Protein AF-A0A2D4KYC2-F1 (afdb_monomer)

Mean predicted aligned error: 17.49 Å

Secondary structure (DSSP, 8-state):
-HHHHHHHHHHHHHHHHHHHHHHHHHHHHHHHHHHHHHHHHHHHHHHHHHHHHHHHHHHHHHHHHHHHHHHHHHHHHHHHHHHHHHHHHHHT-------------------------EE-TTT--EESSHHHHHHHHHHHH-

pLDDT: mean 83.65, std 20.06, range [32.66, 98.81]

Solvent-accessible surface area (backbone atoms only — not comparable to full-atom values): 8524 Å² total; per-residue (Å²): 112,69,69,59,54,53,51,50,52,54,50,49,54,50,49,54,55,48,50,56,51,47,55,55,50,51,58,53,48,54,54,52,52,52,54,50,54,50,50,52,51,54,52,50,52,52,53,52,51,48,54,52,51,51,51,53,49,51,54,49,53,54,50,51,52,52,50,53,50,53,52,50,51,52,48,52,54,50,48,53,51,49,51,52,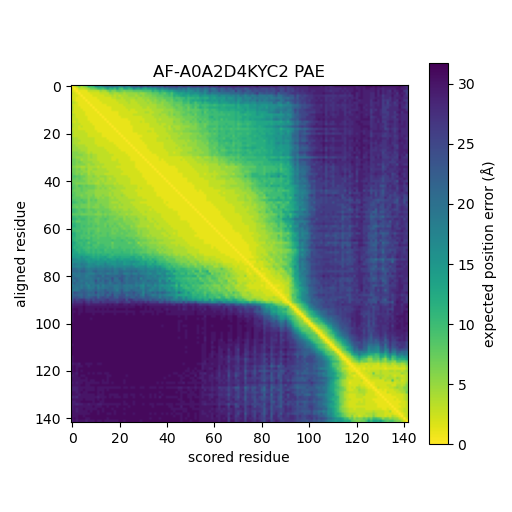51,53,52,51,51,63,75,59,64,72,77,73,78,88,76,80,89,83,82,84,88,84,86,87,91,84,87,86,82,92,69,87,82,39,59,39,91,89,79,63,53,75,38,99,43,65,70,65,40,52,56,48,45,64,66,62,72,106

InterPro domains:
  IPR032419 NF-kappa-B essential modulator NEMO, CC2-LZ domain [PF16516] (2-75)
  IPR034735 NEMO, Zinc finger [PS51801] (112-142)
  IPR051301 Optineurin/NF-kappa-B Essential Modulator [PTHR31553] (2-142)

Organism: NCBI:txid1970185

Sequence (142 aa):
VDLAEKALAAKQLQIDKMKQTLMKQEEELETVAILRAQMEVYCSDFHAERAAREKIHEEKEQLATQLAYFLAENQERGDLSRCSLAEMQTRHGTRLPSMQEGAEEQNQPQPPRDIPIHSCPKCSIILPDIDTLQIHVMDCIN

Foldseek 3Di:
DVVVVVVVVVVVVVVVVVVVVVVVVVVVVVVVVVVVVVVVVVVVVVVVVVVVVVVVVVVVVVVVVVVVVVVVVVVVVVVVVVVVVVVVCVVVPPPPDDDDDDDDDDDDDDDDDDDDFQAAPQPRDTDPDVVVNVVCNVVVVD

Radius of gy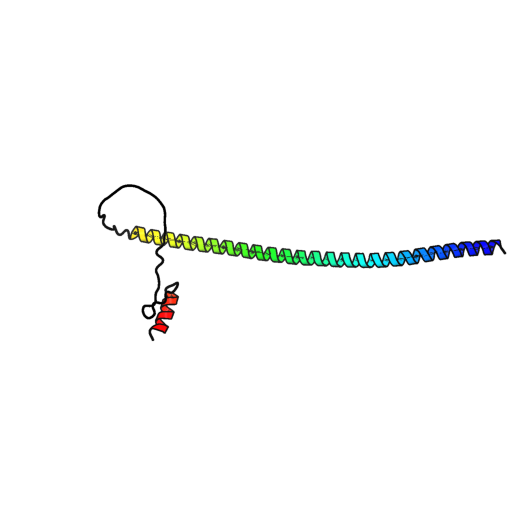ration: 44.55 Å; Cα contacts (8 Å, |Δi|>4): 26; chains: 1; bounding box: 77×56×127 Å

Structure (mmCIF, N/CA/C/O backbone):
data_AF-A0A2D4KYC2-F1
#
_entry.id   AF-A0A2D4KYC2-F1
#
loop_
_atom_site.group_PDB
_atom_site.id
_atom_site.type_symbol
_atom_site.label_atom_id
_atom_site.label_alt_id
_atom_site.label_comp_id
_atom_site.label_asym_id
_atom_site.label_entity_id
_atom_site.label_seq_id
_atom_site.pdbx_PDB_ins_code
_atom_site.Cartn_x
_atom_site.Cartn_y
_atom_site.Cartn_z
_atom_site.occupancy
_atom_site.B_iso_or_equiv
_atom_site.auth_seq_id
_atom_site.auth_comp_id
_atom_site.auth_asym_id
_atom_site.auth_atom_id
_atom_site.pdbx_PDB_model_num
ATOM 1 N N . VAL A 1 1 ? -34.165 0.415 61.354 1.00 69.88 1 VAL A N 1
ATOM 2 C CA . VAL A 1 1 ? -34.312 -0.395 60.125 1.00 69.88 1 VAL A CA 1
ATOM 3 C C . VAL A 1 1 ? -34.301 0.523 58.902 1.00 69.88 1 VAL A C 1
ATOM 5 O O . VAL A 1 1 ? -33.395 0.394 58.093 1.00 69.88 1 VAL A O 1
ATOM 8 N N . ASP A 1 2 ? -35.117 1.580 58.880 1.00 87.19 2 ASP A N 1
ATOM 9 C CA . ASP A 1 2 ? -35.199 2.579 57.791 1.00 87.19 2 ASP A CA 1
ATOM 10 C C . ASP A 1 2 ? -33.879 3.214 57.325 1.00 87.19 2 ASP A C 1
ATOM 12 O O . ASP A 1 2 ? -33.699 3.487 56.140 1.00 87.19 2 ASP A O 1
ATOM 16 N N . LEU A 1 3 ? -32.942 3.499 58.237 1.00 92.50 3 LEU A N 1
ATOM 17 C CA . LEU A 1 3 ? -31.670 4.128 57.862 1.00 92.50 3 LEU A CA 1
ATOM 18 C C . LEU A 1 3 ? -30.787 3.176 57.036 1.00 92.50 3 LEU A C 1
ATOM 20 O O . LEU A 1 3 ? -30.113 3.608 56.103 1.00 92.50 3 LEU A O 1
ATOM 24 N N . ALA A 1 4 ? -30.821 1.882 57.368 1.00 93.88 4 ALA A N 1
ATOM 25 C CA . ALA A 1 4 ? -30.081 0.849 56.652 1.00 93.88 4 ALA A CA 1
ATOM 26 C C . ALA A 1 4 ? -30.696 0.594 55.269 1.00 93.88 4 ALA A C 1
ATOM 28 O O . ALA A 1 4 ? -29.965 0.495 54.289 1.00 93.88 4 ALA A O 1
ATOM 29 N N . GLU A 1 5 ? -32.027 0.581 55.166 1.00 94.56 5 GLU A N 1
ATOM 30 C CA . GLU A 1 5 ? -32.732 0.449 53.884 1.00 94.56 5 GLU A CA 1
ATOM 31 C C . GLU A 1 5 ? -32.452 1.630 52.947 1.00 94.56 5 GLU A C 1
ATOM 33 O O . GLU A 1 5 ? -32.132 1.429 51.776 1.00 94.56 5 GLU A O 1
ATOM 38 N N . LYS A 1 6 ? -32.466 2.866 53.464 1.00 94.94 6 LYS A N 1
ATOM 39 C CA . LYS A 1 6 ? -32.090 4.061 52.688 1.00 94.94 6 LYS A CA 1
ATOM 40 C C . LYS A 1 6 ? -30.636 4.009 52.217 1.00 94.94 6 LYS A C 1
ATOM 42 O O . LYS A 1 6 ? -30.350 4.364 51.075 1.00 94.94 6 LYS A O 1
ATOM 47 N N . ALA A 1 7 ? -29.721 3.552 53.072 1.00 96.00 7 ALA A N 1
ATOM 48 C CA . ALA A 1 7 ? -28.317 3.386 52.706 1.00 96.00 7 ALA A CA 1
ATOM 49 C C . ALA A 1 7 ? -28.129 2.314 51.617 1.00 96.00 7 ALA A C 1
ATOM 51 O O . ALA A 1 7 ? -27.365 2.531 50.675 1.00 96.00 7 ALA A O 1
ATOM 52 N N . LEU A 1 8 ? -28.855 1.195 51.704 1.00 97.06 8 LEU A N 1
ATOM 53 C CA . LEU A 1 8 ? -28.849 0.143 50.685 1.00 97.06 8 LEU A CA 1
ATOM 54 C C . LEU A 1 8 ? -29.403 0.646 49.349 1.00 97.06 8 LEU A C 1
ATOM 56 O O . LEU A 1 8 ? -28.761 0.450 48.320 1.00 97.06 8 LEU A O 1
ATOM 60 N N . ALA A 1 9 ? -30.528 1.363 49.357 1.00 96.56 9 ALA A N 1
ATOM 61 C CA . ALA A 1 9 ? -31.103 1.950 48.148 1.00 96.56 9 ALA A CA 1
ATOM 62 C C . ALA A 1 9 ? -30.141 2.946 47.475 1.00 96.56 9 ALA A C 1
ATOM 64 O O . ALA A 1 9 ? -29.966 2.921 46.257 1.00 96.56 9 ALA A O 1
ATOM 65 N N . ALA A 1 10 ? -29.452 3.778 48.265 1.00 96.81 10 ALA A N 1
ATOM 66 C CA . ALA A 1 10 ? -28.446 4.703 47.747 1.00 96.81 10 ALA A CA 1
ATOM 67 C C . ALA A 1 10 ? -27.251 3.970 47.108 1.00 96.81 10 ALA A C 1
ATOM 69 O O . ALA A 1 10 ? -26.767 4.379 46.051 1.00 96.81 10 ALA A O 1
ATOM 70 N N . LYS A 1 11 ? -26.788 2.869 47.717 1.00 97.94 11 LYS A N 1
ATOM 71 C CA . LYS A 1 11 ? -25.734 2.024 47.136 1.00 97.94 11 LYS A CA 1
ATOM 72 C C . LYS A 1 11 ? -26.194 1.338 45.856 1.00 97.94 11 LYS A C 1
ATOM 74 O O . LYS A 1 11 ? -25.429 1.319 44.898 1.00 97.94 11 LYS A O 1
ATOM 79 N N . GLN A 1 12 ? -27.428 0.844 45.808 1.00 98.06 12 GLN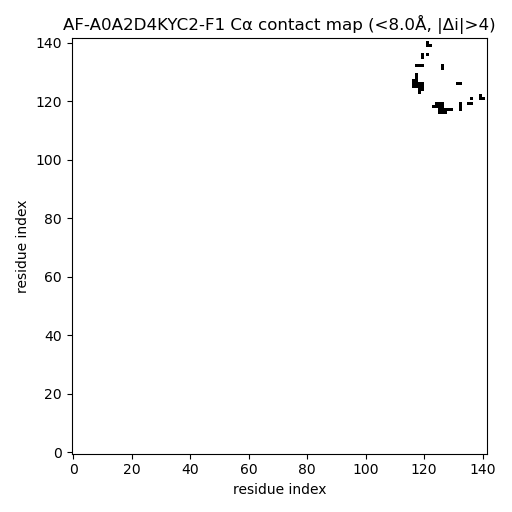 A N 1
ATOM 80 C CA . GLN A 1 12 ? -27.973 0.210 44.609 1.00 98.06 12 GLN A CA 1
ATOM 81 C C . GLN A 1 12 ? -28.049 1.197 43.438 1.00 98.06 12 GLN A C 1
ATOM 83 O O . GLN A 1 12 ? -27.553 0.895 42.359 1.00 98.06 12 GLN A O 1
ATOM 88 N N . LEU A 1 13 ? -28.535 2.419 43.677 1.00 97.88 13 LEU A N 1
ATOM 89 C CA . LEU A 1 13 ? -28.558 3.475 42.660 1.00 97.88 13 LEU A CA 1
ATOM 90 C C . LEU A 1 13 ? -27.151 3.807 42.138 1.00 97.88 13 LEU A C 1
ATOM 92 O O . LEU A 1 13 ? -26.950 4.016 40.941 1.00 97.88 13 LEU A O 1
ATOM 96 N N . GLN A 1 14 ? -26.161 3.849 43.035 1.00 98.12 14 GLN A N 1
ATOM 97 C CA . GLN A 1 14 ? -24.768 4.063 42.653 1.00 98.12 14 GLN A CA 1
ATOM 98 C C . GLN A 1 14 ? -24.241 2.910 41.786 1.00 98.12 14 GLN A C 1
ATOM 100 O O . GLN A 1 14 ? -23.583 3.165 40.778 1.00 98.12 14 GLN A O 1
ATOM 105 N N . ILE A 1 15 ? -24.551 1.662 42.148 1.00 98.38 15 ILE A N 1
ATOM 106 C CA . ILE A 1 15 ? -24.177 0.469 41.380 1.00 98.38 15 ILE A CA 1
ATOM 107 C C . ILE A 1 15 ? -24.800 0.512 39.985 1.00 98.38 15 ILE A C 1
ATOM 109 O O . ILE A 1 15 ? -24.096 0.288 39.004 1.00 98.38 15 ILE A O 1
ATOM 113 N N . ASP A 1 16 ? -26.084 0.840 39.873 1.00 98.50 16 ASP A N 1
ATOM 114 C CA . ASP A 1 16 ? -26.782 0.870 38.586 1.00 98.50 16 ASP A CA 1
ATOM 115 C C . ASP A 1 16 ? -26.206 1.957 37.667 1.00 98.50 16 ASP A C 1
ATOM 117 O O . ASP A 1 16 ? -25.950 1.713 36.486 1.00 98.50 16 ASP A O 1
ATOM 121 N N . LYS A 1 17 ? -25.868 3.125 38.228 1.00 98.38 17 LYS A N 1
ATOM 122 C CA . LYS A 1 17 ? -25.161 4.185 37.495 1.00 98.38 17 LYS A CA 1
ATOM 123 C C . LYS A 1 17 ? -23.767 3.749 37.029 1.00 98.38 17 LYS A C 1
ATOM 125 O O . LYS A 1 17 ? -23.349 4.084 35.917 1.00 98.38 17 LYS A O 1
ATOM 130 N N . MET A 1 18 ? -23.033 3.019 37.867 1.00 98.38 18 MET A N 1
ATOM 131 C CA . MET A 1 18 ? -21.718 2.492 37.494 1.00 98.38 18 MET A CA 1
ATOM 132 C C . MET A 1 18 ? -21.836 1.447 36.384 1.00 98.38 18 MET A C 1
ATOM 134 O O . MET A 1 18 ? -21.086 1.524 35.419 1.00 98.38 18 MET A O 1
ATOM 138 N N . LYS A 1 19 ? -22.812 0.535 36.462 1.00 98.38 19 LYS A N 1
ATOM 139 C CA . LYS A 1 19 ? -23.084 -0.455 35.409 1.00 98.38 19 LYS A CA 1
ATOM 140 C C . LYS A 1 19 ? -23.407 0.206 34.075 1.00 98.38 19 LYS A C 1
ATOM 142 O O . LYS A 1 19 ? -22.855 -0.191 33.059 1.00 98.38 19 LYS A O 1
ATOM 147 N N . GLN A 1 20 ? -24.241 1.246 34.078 1.00 98.31 20 GLN A N 1
ATOM 148 C CA . GLN A 1 20 ? -24.563 1.974 32.851 1.00 98.31 20 GLN A CA 1
ATOM 149 C C . GLN A 1 20 ? -23.323 2.635 32.232 1.00 98.31 20 GLN A C 1
ATOM 151 O O . GLN A 1 20 ? -23.138 2.588 31.019 1.00 98.31 20 GLN A O 1
ATOM 156 N N . THR A 1 21 ? -22.458 3.220 33.066 1.00 98.19 21 THR A N 1
ATOM 157 C CA . THR A 1 21 ? -21.179 3.782 32.606 1.00 98.19 21 THR A CA 1
ATOM 158 C C . THR A 1 21 ? -20.267 2.701 32.025 1.00 98.19 21 THR A C 1
ATOM 160 O O . THR A 1 21 ? -19.667 2.930 30.982 1.00 98.19 21 THR A O 1
ATOM 163 N N . LEU A 1 22 ? -20.186 1.532 32.670 1.00 98.38 22 LEU A N 1
ATOM 164 C CA . LEU A 1 22 ? -19.355 0.419 32.207 1.00 98.38 22 LEU A CA 1
ATOM 165 C C . LEU A 1 22 ? -19.797 -0.092 30.836 1.00 98.38 22 LEU A C 1
ATOM 167 O O . LEU A 1 22 ? -18.958 -0.177 29.950 1.00 98.38 22 LEU A O 1
ATOM 171 N N . MET A 1 23 ? -21.098 -0.326 30.627 1.00 97.94 23 MET A N 1
ATOM 172 C CA . MET A 1 23 ? -21.601 -0.766 29.316 1.00 97.94 23 MET A CA 1
ATOM 173 C C . MET A 1 23 ? -21.244 0.233 28.209 1.00 97.94 23 MET A C 1
ATOM 175 O O . MET A 1 23 ? -20.780 -0.152 27.144 1.00 97.94 23 MET A O 1
ATOM 179 N N . LYS A 1 24 ? -21.384 1.538 28.480 1.00 97.88 24 LYS A N 1
ATOM 180 C CA . LYS A 1 24 ? -20.998 2.572 27.512 1.00 97.88 24 LYS A CA 1
ATOM 181 C C . LYS A 1 24 ? -19.494 2.544 27.203 1.00 97.88 24 LYS A C 1
ATOM 183 O O . LYS A 1 24 ? -19.091 2.725 26.061 1.00 97.88 24 LYS A O 1
ATOM 188 N N . GLN A 1 25 ? -18.659 2.344 28.220 1.00 98.25 25 GLN A N 1
ATOM 189 C CA . GLN A 1 25 ? -17.208 2.259 28.040 1.00 98.25 25 GLN A CA 1
ATOM 190 C C . GLN A 1 25 ? -16.789 1.000 27.274 1.00 98.25 25 GLN A C 1
ATOM 192 O O . GLN A 1 25 ? -15.822 1.053 26.520 1.00 98.25 25 GLN A O 1
ATOM 197 N N . GLU A 1 26 ? -17.504 -0.112 27.439 1.00 97.88 26 GLU A N 1
ATOM 198 C CA . GLU A 1 26 ? -17.279 -1.338 26.666 1.00 97.88 26 GLU A CA 1
ATOM 199 C C . GLU A 1 26 ? -17.522 -1.096 25.167 1.00 97.88 26 GLU A C 1
ATOM 201 O O . GLU A 1 26 ? -16.648 -1.403 24.358 1.00 97.88 26 GLU A O 1
ATOM 206 N N . GLU A 1 27 ? -18.622 -0.429 24.798 1.00 97.12 27 GLU A N 1
ATOM 207 C CA . GLU A 1 27 ? -18.910 -0.043 2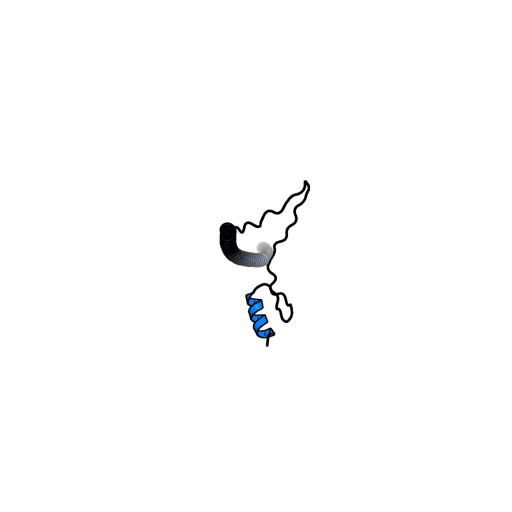3.403 1.00 97.12 27 GLU A CA 1
ATOM 208 C C . GLU A 1 27 ? -17.822 0.881 22.809 1.00 97.12 27 GLU A C 1
ATOM 210 O O . GLU A 1 27 ? -17.379 0.725 21.663 1.00 97.12 27 GLU A O 1
ATOM 215 N N . GLU A 1 28 ? -17.342 1.851 23.595 1.00 97.56 28 GLU A N 1
ATOM 216 C CA . GLU A 1 28 ? -16.253 2.744 23.181 1.00 97.56 28 GLU A CA 1
ATOM 217 C C . GLU A 1 28 ? -14.933 1.973 22.976 1.00 97.56 28 GLU A C 1
ATOM 219 O O . GLU A 1 28 ? -14.194 2.245 22.024 1.00 97.56 28 GLU A O 1
ATOM 224 N N . LEU A 1 29 ? -14.641 0.976 23.819 1.00 98.19 29 LEU A N 1
ATOM 225 C CA . LEU A 1 29 ? -13.449 0.132 23.692 1.00 98.19 29 LEU A CA 1
ATOM 226 C C . LEU A 1 29 ? -13.482 -0.753 22.444 1.00 98.19 29 LEU A C 1
ATOM 228 O O . LEU A 1 29 ? -12.451 -0.891 21.780 1.00 98.19 29 LEU A O 1
ATOM 232 N N . GLU A 1 30 ? -14.641 -1.307 22.087 1.00 97.00 30 GLU A N 1
ATOM 233 C CA . GLU A 1 30 ? -14.810 -2.054 20.833 1.00 97.00 30 GLU A CA 1
ATOM 234 C C . GLU A 1 30 ? -14.477 -1.178 19.619 1.00 97.00 30 GLU A C 1
ATOM 236 O O . GLU A 1 30 ? -13.744 -1.590 18.716 1.00 97.00 30 GLU A O 1
ATOM 241 N N . THR A 1 31 ? -14.921 0.081 19.641 1.00 97.81 31 THR A N 1
ATOM 242 C CA . THR A 1 31 ? -14.608 1.049 18.582 1.00 97.81 31 THR A CA 1
ATOM 243 C C . THR A 1 31 ? -13.103 1.328 18.499 1.00 97.81 31 THR A C 1
ATOM 245 O O . THR A 1 31 ? -12.526 1.350 17.409 1.00 97.81 31 THR A O 1
ATOM 248 N N . VAL A 1 32 ? -12.431 1.495 19.643 1.00 98.06 32 VAL A N 1
ATOM 249 C CA . VAL A 1 32 ? -10.972 1.699 19.691 1.00 98.06 32 VAL A CA 1
ATOM 250 C C . VAL A 1 32 ? -10.215 0.496 19.123 1.00 98.06 32 VAL A C 1
ATOM 252 O O . VAL A 1 32 ? -9.203 0.686 18.445 1.00 98.06 32 VAL A O 1
ATOM 255 N N . ALA A 1 33 ? -10.686 -0.729 19.363 1.00 98.12 33 ALA A N 1
ATOM 256 C CA . ALA A 1 33 ? -10.063 -1.932 18.819 1.00 98.12 33 ALA A CA 1
ATOM 257 C C . ALA A 1 33 ? -10.104 -1.949 17.281 1.00 98.12 33 ALA A C 1
ATOM 259 O O . ALA A 1 33 ? -9.083 -2.212 16.642 1.00 98.12 33 ALA A O 1
ATOM 260 N N . ILE A 1 34 ? -11.243 -1.582 16.688 1.00 98.19 34 ILE A N 1
ATOM 261 C CA . ILE A 1 34 ? -11.397 -1.494 15.228 1.00 98.19 34 ILE A CA 1
ATOM 262 C C . ILE A 1 34 ? -10.467 -0.426 14.644 1.00 98.19 34 ILE A C 1
ATOM 264 O O . ILE A 1 34 ? -9.768 -0.685 13.667 1.00 98.19 34 ILE A O 1
ATOM 268 N N . LEU A 1 35 ? -10.410 0.761 15.256 1.00 98.62 35 LEU A N 1
ATOM 269 C CA . LEU A 1 35 ? -9.548 1.849 14.781 1.00 98.62 35 LEU A CA 1
ATOM 270 C C . LEU A 1 35 ? -8.059 1.483 14.841 1.00 98.62 35 LEU A C 1
ATOM 272 O O . LEU A 1 35 ? -7.297 1.853 13.948 1.00 98.62 35 LEU A O 1
ATOM 276 N N . ARG A 1 36 ? -7.636 0.727 15.861 1.00 98.56 36 ARG A N 1
ATOM 277 C CA . ARG A 1 36 ? -6.263 0.203 15.945 1.00 98.56 36 ARG A CA 1
ATOM 278 C C . ARG A 1 36 ? -5.968 -0.774 14.814 1.00 98.56 36 ARG A C 1
ATOM 280 O O . ARG A 1 36 ? -4.974 -0.588 14.121 1.00 98.56 36 ARG A O 1
ATOM 287 N N . ALA A 1 37 ? -6.855 -1.741 14.584 1.00 98.50 37 ALA A N 1
ATOM 288 C CA . ALA A 1 37 ? -6.708 -2.688 13.481 1.00 98.50 37 ALA A CA 1
ATOM 289 C C . ALA A 1 37 ? -6.654 -1.967 12.123 1.00 98.50 37 ALA A C 1
ATOM 291 O O . ALA A 1 37 ? -5.815 -2.280 11.282 1.00 98.50 37 ALA A O 1
ATOM 292 N N . GLN A 1 38 ? -7.491 -0.945 11.923 1.00 98.56 38 GLN A N 1
ATOM 293 C CA . GLN A 1 38 ? -7.469 -0.130 10.710 1.00 98.56 38 GLN A CA 1
ATOM 294 C C . GLN A 1 38 ? -6.134 0.604 10.530 1.00 98.56 38 GLN A C 1
ATOM 296 O O . GLN A 1 38 ? -5.589 0.624 9.427 1.00 98.56 38 GLN A O 1
ATOM 301 N N . MET A 1 39 ? -5.590 1.186 11.603 1.00 98.69 39 MET A N 1
ATOM 302 C CA . MET A 1 39 ? -4.285 1.844 11.556 1.00 98.69 39 MET A CA 1
ATOM 303 C C . MET A 1 39 ? -3.171 0.858 11.192 1.00 98.69 39 MET A C 1
ATOM 305 O O . MET A 1 39 ? -2.326 1.183 10.364 1.00 98.69 39 MET A O 1
ATOM 309 N N . GLU A 1 40 ? -3.184 -0.347 11.760 1.00 98.56 40 GLU A N 1
ATOM 310 C CA . GLU A 1 40 ? -2.197 -1.390 11.461 1.00 98.56 40 GLU A CA 1
ATOM 311 C C . GLU A 1 40 ? -2.242 -1.824 9.990 1.00 98.56 40 GLU A C 1
ATOM 313 O O . GLU A 1 40 ? -1.192 -1.896 9.348 1.00 98.56 40 GLU A O 1
ATOM 318 N N . VAL A 1 41 ? -3.442 -2.030 9.433 1.00 98.62 41 VAL A N 1
ATOM 319 C CA . VAL A 1 41 ? -3.626 -2.362 8.009 1.00 98.62 41 VAL A CA 1
ATOM 320 C C . VAL A 1 41 ? -3.084 -1.245 7.121 1.00 98.62 41 VAL A C 1
ATOM 322 O O . VAL A 1 41 ? -2.232 -1.500 6.275 1.00 98.62 41 VAL A O 1
ATOM 325 N N . TYR A 1 42 ? -3.483 0.007 7.355 1.00 98.69 42 TYR A N 1
ATOM 326 C CA . TYR A 1 42 ? -3.000 1.131 6.548 1.00 98.69 42 TYR A CA 1
ATOM 327 C C . TYR A 1 42 ? -1.496 1.349 6.668 1.00 98.69 42 TYR A C 1
ATOM 329 O O . TYR A 1 42 ? -0.839 1.669 5.677 1.00 98.69 42 TYR A O 1
ATOM 337 N N . CYS A 1 43 ? -0.926 1.167 7.859 1.00 98.75 43 CYS A N 1
ATOM 338 C CA . CYS A 1 43 ? 0.516 1.210 8.027 1.00 98.75 43 CYS A CA 1
ATOM 339 C C . CYS A 1 43 ? 1.183 0.099 7.213 1.00 98.75 43 CYS A C 1
ATOM 341 O O . CYS A 1 43 ? 2.137 0.388 6.496 1.00 98.75 43 CYS A O 1
ATOM 343 N N . SER A 1 44 ? 0.699 -1.140 7.287 1.00 98.62 44 SER A N 1
ATOM 344 C CA . SER A 1 44 ? 1.242 -2.252 6.502 1.00 98.62 44 SER A CA 1
ATOM 345 C C . SER A 1 44 ? 1.182 -1.968 4.998 1.00 98.62 44 SER A C 1
ATOM 347 O O . SER A 1 44 ? 2.210 -2.031 4.322 1.00 98.62 44 SER A O 1
ATOM 349 N N . ASP A 1 45 ? 0.013 -1.569 4.494 1.00 98.75 45 ASP A N 1
ATOM 350 C CA . ASP A 1 45 ? -0.214 -1.267 3.077 1.00 98.75 45 ASP A CA 1
ATOM 351 C C . ASP A 1 45 ? 0.701 -0.143 2.588 1.00 98.75 45 ASP A C 1
ATOM 353 O O . ASP A 1 45 ? 1.319 -0.241 1.531 1.00 98.75 45 ASP A O 1
ATOM 357 N N . PHE A 1 46 ? 0.866 0.905 3.392 1.00 98.81 46 PHE A N 1
ATOM 358 C CA . PHE A 1 46 ? 1.760 2.009 3.071 1.00 98.81 46 PHE A CA 1
ATOM 359 C C . PHE A 1 46 ? 3.228 1.578 2.951 1.00 98.81 46 PHE A C 1
ATOM 361 O O . PHE A 1 46 ? 3.931 2.022 2.041 1.00 98.81 46 PHE A O 1
ATOM 368 N N . HIS A 1 47 ? 3.711 0.721 3.856 1.00 98.81 47 HIS A N 1
ATOM 369 C CA . HIS A 1 47 ? 5.087 0.223 3.783 1.00 98.81 47 HIS A CA 1
ATOM 370 C C . HIS A 1 47 ? 5.279 -0.716 2.590 1.00 98.81 47 HIS A C 1
ATOM 372 O O . HIS A 1 47 ? 6.307 -0.626 1.917 1.00 98.81 47 HIS A O 1
ATOM 378 N N . ALA A 1 48 ? 4.293 -1.567 2.299 1.00 98.75 48 ALA A N 1
ATOM 379 C CA . ALA A 1 48 ? 4.315 -2.441 1.133 1.00 98.75 48 ALA A CA 1
ATOM 380 C C . ALA A 1 48 ? 4.344 -1.634 -0.176 1.00 98.75 48 ALA A C 1
ATOM 382 O O . ALA A 1 48 ? 5.207 -1.869 -1.023 1.00 98.75 48 ALA A O 1
ATOM 383 N N . GLU A 1 49 ? 3.470 -0.634 -0.309 1.00 98.81 49 GLU A N 1
ATOM 384 C CA . GLU A 1 49 ? 3.410 0.244 -1.481 1.00 98.81 49 GLU A CA 1
ATOM 385 C C . GLU A 1 49 ? 4.708 1.042 -1.649 1.00 98.81 49 GLU A C 1
ATOM 387 O O . GLU A 1 49 ? 5.238 1.150 -2.754 1.00 98.81 49 GLU A O 1
ATOM 392 N N . ARG A 1 50 ? 5.278 1.559 -0.550 1.00 98.69 50 ARG A N 1
ATOM 393 C CA . ARG A 1 50 ? 6.584 2.228 -0.590 1.00 98.69 50 ARG A CA 1
ATOM 394 C C . ARG A 1 50 ? 7.668 1.293 -1.118 1.00 98.69 50 ARG A C 1
ATOM 396 O O . ARG A 1 50 ? 8.380 1.680 -2.039 1.00 98.69 50 ARG A O 1
ATOM 403 N N . ALA A 1 51 ? 7.786 0.089 -0.562 1.00 98.75 51 ALA A N 1
ATOM 404 C CA . ALA A 1 51 ? 8.807 -0.869 -0.976 1.00 98.75 51 ALA A CA 1
ATOM 405 C C . ALA A 1 51 ? 8.656 -1.251 -2.460 1.00 98.75 51 ALA A C 1
ATOM 407 O O . ALA A 1 51 ? 9.641 -1.299 -3.197 1.00 98.75 51 ALA A O 1
ATOM 408 N N . ALA A 1 52 ? 7.419 -1.461 -2.924 1.00 98.75 52 ALA A N 1
ATOM 409 C CA . ALA A 1 52 ? 7.133 -1.715 -4.333 1.00 98.75 52 ALA A CA 1
ATOM 410 C C . ALA A 1 52 ? 7.536 -0.525 -5.218 1.00 98.75 52 ALA A C 1
ATOM 412 O O . ALA A 1 52 ? 8.182 -0.702 -6.252 1.00 98.75 52 ALA A O 1
ATOM 413 N N . ARG A 1 53 ? 7.209 0.698 -4.791 1.00 98.75 53 ARG A N 1
ATOM 414 C CA . ARG A 1 53 ? 7.538 1.925 -5.520 1.00 98.75 53 ARG A CA 1
ATOM 415 C C . ARG A 1 53 ? 9.042 2.161 -5.615 1.00 98.75 53 ARG A C 1
ATOM 417 O O . ARG A 1 53 ? 9.520 2.538 -6.680 1.00 98.75 53 ARG A O 1
ATOM 424 N N . GLU A 1 54 ? 9.774 1.950 -4.528 1.00 98.69 54 GLU A N 1
ATOM 425 C CA . GLU A 1 54 ? 11.233 2.077 -4.496 1.00 98.69 54 GLU A CA 1
ATOM 426 C C . GLU A 1 54 ? 11.893 1.058 -5.427 1.00 98.69 54 GLU A C 1
ATOM 428 O O . GLU A 1 54 ? 12.757 1.435 -6.214 1.00 98.69 54 GLU A O 1
ATOM 433 N N . LYS A 1 55 ? 11.411 -0.189 -5.439 1.00 98.75 55 LYS A N 1
ATOM 434 C CA . LYS A 1 55 ? 11.900 -1.220 -6.361 1.00 98.75 55 LYS A CA 1
ATOM 435 C C . LYS A 1 55 ? 11.669 -0.852 -7.830 1.00 98.75 55 LYS A C 1
ATOM 437 O O . LYS A 1 55 ? 12.591 -0.926 -8.635 1.00 98.75 55 LYS A O 1
ATOM 442 N N . ILE A 1 56 ? 10.460 -0.405 -8.179 1.00 98.69 56 ILE A N 1
ATOM 443 C CA . ILE A 1 56 ? 10.153 0.055 -9.545 1.00 98.69 56 ILE A CA 1
ATOM 444 C C . ILE A 1 56 ? 11.041 1.244 -9.921 1.00 98.69 56 ILE A C 1
ATOM 446 O O . ILE A 1 56 ? 11.512 1.342 -11.054 1.00 98.69 56 ILE A O 1
ATOM 450 N N . HIS A 1 57 ? 11.263 2.164 -8.983 1.00 98.75 57 HIS A N 1
ATOM 451 C CA . HIS A 1 57 ? 12.134 3.306 -9.213 1.00 98.75 57 HIS A CA 1
ATOM 452 C C . HIS A 1 57 ? 13.575 2.861 -9.479 1.00 98.75 57 HIS A C 1
ATOM 454 O O . HIS A 1 57 ? 14.195 3.348 -10.417 1.00 98.75 57 HIS A O 1
ATOM 460 N N . GLU A 1 58 ? 14.099 1.918 -8.701 1.00 98.75 58 GLU A N 1
ATOM 461 C CA . GLU A 1 58 ? 15.434 1.361 -8.906 1.00 98.75 58 GLU A CA 1
ATOM 462 C C . GLU A 1 58 ? 15.573 0.704 -10.289 1.00 98.75 58 GLU A C 1
ATOM 464 O O . GLU A 1 58 ? 16.482 1.048 -11.044 1.00 98.75 58 GLU A O 1
ATOM 469 N N . GLU A 1 59 ? 14.637 -0.171 -10.669 1.00 98.62 59 GLU A N 1
ATOM 470 C CA . GLU A 1 59 ? 14.622 -0.827 -11.985 1.00 98.62 59 GLU A CA 1
ATOM 471 C C . GLU A 1 59 ? 14.546 0.197 -13.130 1.00 98.62 59 GLU A C 1
ATOM 473 O O . GLU A 1 59 ? 15.245 0.076 -14.141 1.00 98.62 59 GLU A O 1
ATOM 478 N N . LYS A 1 60 ? 13.742 1.255 -12.965 1.00 98.62 60 LYS A N 1
ATOM 479 C CA . LYS A 1 60 ? 13.635 2.345 -13.939 1.00 98.62 60 LYS A CA 1
ATOM 480 C C . LYS A 1 60 ? 14.965 3.081 -14.112 1.00 98.62 60 LYS A C 1
ATOM 482 O O . LYS A 1 60 ? 15.365 3.332 -15.247 1.00 98.62 60 LYS A O 1
ATOM 487 N N . GLU A 1 61 ? 15.646 3.423 -13.021 1.00 98.69 61 GLU A N 1
ATOM 488 C CA . GLU A 1 61 ? 16.938 4.119 -13.076 1.00 98.69 61 GLU A CA 1
ATOM 489 C C . GLU A 1 61 ? 18.033 3.232 -13.692 1.00 98.69 61 GLU A C 1
ATOM 491 O O . GLU A 1 61 ? 18.843 3.703 -14.498 1.00 98.69 61 GLU A O 1
ATOM 496 N N . GLN A 1 62 ? 18.019 1.926 -13.403 1.00 98.62 62 GLN A N 1
ATOM 497 C CA . GLN A 1 62 ? 18.911 0.958 -14.048 1.00 98.62 62 GLN A CA 1
ATOM 498 C C . GLN A 1 62 ? 18.677 0.889 -15.563 1.00 98.62 62 GLN A C 1
ATOM 500 O O . GLN A 1 62 ? 19.636 0.902 -16.339 1.00 98.62 62 GLN A O 1
ATOM 505 N N . LEU A 1 63 ? 17.420 0.828 -16.011 1.00 98.69 63 LEU A N 1
ATOM 506 C CA . LEU A 1 63 ? 17.085 0.812 -17.438 1.00 98.69 63 LEU A CA 1
ATOM 507 C C . LEU A 1 63 ? 17.427 2.139 -18.125 1.00 98.69 63 LEU A C 1
ATOM 509 O O . LEU A 1 63 ? 17.959 2.131 -19.234 1.00 98.69 63 LEU A O 1
ATOM 513 N N . ALA A 1 64 ? 17.179 3.275 -17.469 1.00 98.56 64 ALA A N 1
ATOM 514 C CA . ALA A 1 64 ? 17.538 4.594 -17.988 1.00 98.56 64 ALA A CA 1
ATOM 515 C C . ALA A 1 64 ? 19.056 4.726 -18.189 1.00 98.56 64 ALA A C 1
ATOM 517 O O . ALA A 1 64 ? 19.504 5.223 -19.223 1.00 98.56 64 ALA A O 1
ATOM 518 N N . THR A 1 65 ? 19.843 4.208 -17.243 1.00 98.50 65 THR A N 1
ATOM 519 C CA . THR A 1 65 ? 21.308 4.175 -17.338 1.00 98.50 65 THR A CA 1
ATOM 520 C C . THR A 1 65 ? 21.778 3.305 -18.506 1.00 98.50 65 THR A C 1
ATOM 522 O O . THR A 1 65 ? 22.616 3.734 -19.297 1.00 98.50 65 THR A O 1
ATOM 525 N N . GLN A 1 66 ? 21.212 2.103 -18.663 1.00 98.44 66 GLN A N 1
ATOM 526 C CA . GLN A 1 66 ? 21.536 1.207 -19.782 1.00 98.44 66 GLN A CA 1
ATOM 527 C C . GLN A 1 66 ? 21.187 1.834 -21.135 1.00 98.44 66 GLN A C 1
ATOM 529 O O . GLN A 1 66 ? 21.978 1.772 -22.074 1.00 98.44 66 GLN A O 1
ATOM 534 N N . LEU A 1 67 ? 20.025 2.483 -21.233 1.00 98.31 67 LEU A N 1
ATOM 535 C CA . LEU A 1 67 ? 19.612 3.173 -22.450 1.00 98.31 67 LEU A CA 1
ATOM 536 C C . LEU A 1 67 ? 20.567 4.322 -22.794 1.00 98.31 67 LEU A C 1
ATOM 538 O O . LEU A 1 67 ? 20.961 4.458 -23.950 1.00 98.31 67 LEU A O 1
ATOM 542 N N . ALA A 1 68 ? 20.969 5.120 -21.801 1.00 98.19 68 ALA A N 1
ATOM 543 C CA . ALA A 1 68 ? 21.936 6.195 -21.998 1.00 98.19 68 ALA A CA 1
ATOM 544 C C . ALA A 1 68 ? 23.285 5.661 -22.507 1.00 98.19 68 ALA A C 1
ATOM 546 O O . ALA A 1 68 ? 23.858 6.237 -23.431 1.00 98.19 68 ALA A O 1
ATOM 547 N N . TYR A 1 69 ? 23.752 4.534 -21.961 1.00 98.06 69 TYR A N 1
ATOM 548 C CA . TYR A 1 69 ? 24.967 3.864 -22.424 1.00 98.06 69 TYR A CA 1
ATOM 549 C C . TYR A 1 69 ? 24.861 3.425 -23.893 1.00 98.06 69 TYR A C 1
ATOM 551 O O . TYR A 1 69 ? 25.710 3.798 -24.699 1.00 98.06 69 TYR A O 1
ATOM 559 N N . PHE A 1 70 ? 23.798 2.707 -24.273 1.00 97.69 70 PHE A N 1
ATOM 560 C CA . PHE A 1 70 ? 23.625 2.245 -25.656 1.00 97.69 70 PHE A CA 1
ATOM 561 C C . PHE A 1 70 ? 23.441 3.389 -26.656 1.00 97.69 70 PHE A C 1
ATOM 563 O O . PHE A 1 70 ? 23.909 3.296 -27.790 1.00 97.69 70 PHE A O 1
ATOM 570 N N . LEU A 1 71 ? 22.770 4.477 -26.265 1.00 97.06 71 LEU A N 1
ATOM 571 C CA . LEU A 1 71 ? 22.654 5.666 -27.110 1.00 97.06 71 LEU A CA 1
ATOM 572 C C . LEU A 1 71 ? 24.019 6.323 -27.340 1.00 97.06 71 LEU A C 1
ATOM 574 O O . LEU A 1 71 ? 24.325 6.674 -28.478 1.00 97.06 71 LEU A O 1
ATOM 578 N N . ALA A 1 72 ? 24.841 6.440 -26.294 1.00 96.50 72 ALA A N 1
ATOM 579 C CA . ALA A 1 72 ? 26.195 6.974 -26.406 1.00 96.50 72 ALA A CA 1
ATOM 580 C C . ALA A 1 72 ? 27.092 6.080 -27.279 1.00 96.50 72 ALA A C 1
ATOM 582 O O . ALA A 1 72 ? 27.764 6.586 -28.175 1.00 96.50 72 ALA A O 1
ATOM 583 N N . GLU A 1 73 ? 27.049 4.757 -27.089 1.00 96.25 73 GLU A N 1
ATOM 584 C CA . GLU A 1 73 ? 27.827 3.807 -27.895 1.00 96.25 73 GLU A CA 1
ATOM 585 C C . GLU A 1 73 ? 27.409 3.840 -29.376 1.00 96.25 73 GLU A C 1
ATOM 587 O O . GLU A 1 73 ? 28.252 3.874 -30.274 1.00 96.25 73 GLU A O 1
ATOM 592 N N . ASN A 1 74 ? 26.104 3.871 -29.660 1.00 92.88 74 ASN A N 1
ATOM 593 C CA . ASN A 1 74 ? 25.603 3.967 -31.032 1.00 92.88 74 ASN A CA 1
ATOM 594 C C . ASN A 1 74 ? 25.966 5.300 -31.691 1.00 92.88 74 ASN A C 1
ATOM 596 O O . ASN A 1 74 ? 26.260 5.328 -32.888 1.00 92.88 74 ASN A O 1
ATOM 600 N N . GLN A 1 75 ? 25.955 6.394 -30.926 1.00 93.81 75 GLN A N 1
ATOM 601 C CA . GLN A 1 75 ? 26.406 7.692 -31.406 1.00 93.81 75 GLN A CA 1
ATOM 602 C C . GLN A 1 75 ? 27.898 7.656 -31.748 1.00 93.81 75 GLN A C 1
ATOM 604 O O . GLN A 1 75 ? 28.256 8.027 -32.861 1.00 93.81 75 GLN A O 1
ATOM 609 N N . GLU A 1 76 ? 28.744 7.122 -30.863 1.00 92.44 76 GLU A N 1
ATOM 610 C CA . GLU A 1 76 ? 30.181 6.970 -31.112 1.00 92.44 76 GLU A CA 1
ATOM 611 C C . GLU A 1 76 ? 30.447 6.120 -32.364 1.00 92.44 76 GLU A C 1
ATOM 613 O O . GLU A 1 76 ? 31.183 6.536 -33.257 1.00 92.44 76 GLU A O 1
ATOM 618 N N . ARG A 1 77 ? 29.795 4.958 -32.495 1.00 89.06 77 ARG A N 1
ATOM 619 C CA . ARG A 1 77 ? 29.912 4.099 -33.688 1.00 89.06 77 ARG A CA 1
ATOM 620 C C . ARG A 1 77 ? 29.459 4.815 -34.962 1.00 89.06 77 ARG A C 1
ATOM 622 O O . ARG A 1 77 ? 30.106 4.688 -36.003 1.00 89.06 77 ARG A O 1
ATOM 629 N N . GLY A 1 78 ? 28.360 5.566 -34.889 1.00 89.25 78 GLY A N 1
ATOM 630 C CA . GLY A 1 78 ? 27.849 6.372 -35.994 1.00 89.25 78 GLY A CA 1
ATOM 631 C C . GLY A 1 78 ? 28.805 7.496 -36.395 1.00 89.25 78 GLY A C 1
ATOM 632 O O . GLY A 1 78 ? 29.028 7.712 -37.587 1.00 89.25 78 GLY A O 1
ATOM 633 N N . ASP A 1 79 ? 29.409 8.171 -35.422 1.00 88.88 79 ASP A N 1
ATOM 634 C CA . ASP A 1 79 ? 30.380 9.240 -35.642 1.00 88.88 79 ASP A CA 1
ATOM 635 C C . ASP A 1 79 ? 31.681 8.687 -36.234 1.00 88.88 79 ASP A C 1
ATOM 637 O O . ASP A 1 79 ? 32.163 9.210 -37.237 1.00 88.88 79 ASP A O 1
ATOM 641 N N . LEU A 1 80 ? 32.194 7.566 -35.718 1.00 86.25 80 LEU A N 1
ATOM 642 C CA . LEU A 1 80 ? 33.347 6.861 -36.290 1.00 86.25 80 LEU A CA 1
ATOM 643 C C . LEU A 1 80 ? 33.081 6.412 -37.736 1.00 86.25 80 LEU A C 1
ATOM 645 O O . LEU A 1 80 ? 33.938 6.584 -38.604 1.00 86.25 80 LEU A O 1
ATOM 649 N N . SER A 1 81 ? 31.883 5.888 -38.022 1.00 88.31 81 SER A N 1
ATOM 650 C CA . SER A 1 81 ? 31.469 5.510 -39.379 1.00 88.31 81 SER A CA 1
ATOM 651 C C . SER A 1 81 ? 31.423 6.720 -40.320 1.00 88.31 81 SER A C 1
ATOM 653 O O . SER A 1 81 ? 31.974 6.669 -41.422 1.00 88.31 81 SER A O 1
ATOM 655 N N . ARG A 1 82 ? 30.840 7.844 -39.878 1.00 88.69 82 ARG A N 1
ATOM 656 C CA . ARG A 1 82 ? 30.793 9.103 -40.642 1.00 88.69 82 ARG A CA 1
ATOM 657 C C . ARG A 1 82 ? 32.186 9.674 -40.897 1.00 88.69 82 ARG A C 1
ATOM 659 O O . ARG A 1 82 ? 32.466 10.067 -42.027 1.00 88.69 82 ARG A O 1
ATOM 666 N N . CYS A 1 83 ? 33.052 9.695 -39.884 1.00 85.38 83 CYS A N 1
ATOM 667 C CA . CYS A 1 83 ? 34.439 10.142 -40.007 1.00 85.38 83 CYS A CA 1
ATOM 668 C C . CYS A 1 83 ? 35.212 9.273 -41.006 1.00 85.38 83 CYS A C 1
ATOM 670 O O . CYS A 1 83 ? 35.836 9.806 -41.918 1.00 85.38 83 CYS A O 1
ATOM 672 N N . SER A 1 84 ? 35.097 7.944 -40.908 1.00 86.00 84 SER A N 1
ATOM 673 C CA . SER A 1 84 ? 35.742 7.016 -41.844 1.00 86.00 84 SER A CA 1
ATOM 674 C C . SER A 1 84 ? 35.269 7.218 -43.292 1.00 86.00 84 SER A C 1
ATOM 676 O O . SER A 1 84 ? 36.091 7.279 -44.209 1.00 86.00 84 SER A O 1
ATOM 678 N N . LEU A 1 85 ? 33.961 7.404 -43.513 1.00 83.00 85 LEU A N 1
ATOM 679 C CA . LEU A 1 85 ? 33.416 7.712 -44.840 1.00 83.00 85 LEU A CA 1
ATOM 680 C C . LEU A 1 85 ? 33.924 9.060 -45.377 1.00 83.00 85 LEU A C 1
ATOM 682 O O . LEU A 1 85 ? 34.310 9.144 -46.544 1.00 83.00 85 LEU A O 1
ATOM 686 N N . ALA A 1 86 ? 33.971 10.097 -44.538 1.00 84.69 86 ALA A N 1
ATOM 687 C CA . ALA A 1 86 ? 34.489 11.411 -44.917 1.00 84.69 86 ALA A CA 1
ATOM 688 C C . ALA A 1 86 ? 35.987 11.362 -45.281 1.00 84.69 86 ALA A C 1
ATOM 690 O O . ALA A 1 86 ? 36.416 12.007 -46.244 1.00 84.69 86 ALA A O 1
ATOM 691 N N . GLU A 1 87 ? 36.782 10.558 -44.569 1.00 85.38 87 GLU A N 1
ATOM 692 C CA . GLU A 1 87 ? 38.194 10.310 -44.884 1.00 85.38 87 GLU A CA 1
ATOM 693 C C . GLU A 1 87 ? 38.379 9.576 -46.221 1.00 85.38 87 GLU A C 1
ATOM 695 O O . GLU A 1 87 ? 39.256 9.930 -47.014 1.00 85.38 87 GLU A O 1
ATOM 700 N N . MET A 1 88 ? 37.554 8.565 -46.512 1.00 79.94 88 MET A N 1
ATOM 701 C CA . MET A 1 88 ? 37.598 7.880 -47.809 1.00 79.94 88 MET A CA 1
ATOM 702 C C . MET A 1 88 ? 37.224 8.824 -48.960 1.00 79.94 88 MET A C 1
ATOM 704 O O . MET A 1 88 ? 37.907 8.832 -49.985 1.00 79.94 88 MET A O 1
ATOM 708 N N . GLN A 1 89 ? 36.207 9.674 -48.783 1.00 79.69 89 GLN A N 1
ATOM 709 C CA . GLN A 1 89 ? 35.806 10.679 -49.778 1.00 79.69 89 GLN A CA 1
ATOM 710 C C . GLN A 1 89 ? 36.903 11.719 -50.051 1.00 79.69 89 GLN A C 1
ATOM 712 O O . GLN A 1 89 ? 37.113 12.100 -51.201 1.00 79.69 89 GLN A O 1
ATOM 717 N N . THR A 1 90 ? 37.643 12.154 -49.025 1.00 78.56 90 THR A N 1
ATOM 718 C CA . THR A 1 90 ? 38.756 13.107 -49.193 1.00 78.56 90 THR A CA 1
ATOM 719 C C . THR A 1 90 ? 39.962 12.483 -49.894 1.00 78.56 90 THR A C 1
ATOM 721 O O . THR A 1 90 ? 40.577 13.132 -50.739 1.00 78.56 90 THR A O 1
ATOM 724 N N . ARG A 1 91 ? 40.287 11.214 -49.608 1.00 73.50 91 ARG A N 1
ATOM 725 C CA . ARG A 1 91 ? 41.366 10.478 -50.300 1.00 73.50 91 ARG A CA 1
ATOM 726 C C . ARG A 1 91 ? 41.027 10.161 -51.756 1.00 73.50 91 ARG A C 1
ATOM 728 O O . ARG A 1 91 ? 41.916 10.154 -52.602 1.00 73.50 91 ARG A O 1
ATOM 735 N N . HIS A 1 92 ? 39.747 9.945 -52.049 1.00 66.25 92 HIS A N 1
ATOM 736 C CA . HIS A 1 92 ? 39.223 9.711 -53.392 1.00 66.25 92 HIS A CA 1
ATOM 737 C C . HIS A 1 92 ? 38.572 10.957 -53.996 1.00 66.25 92 HIS A C 1
ATOM 739 O O . HIS A 1 92 ? 37.602 10.828 -54.744 1.00 66.25 92 HIS A O 1
ATOM 745 N N . GLY A 1 93 ? 39.123 12.146 -53.712 1.00 55.78 93 GLY A N 1
ATOM 746 C CA . GLY A 1 93 ? 38.782 13.405 -54.370 1.00 55.78 93 GLY A CA 1
ATOM 747 C C . GLY A 1 93 ? 38.931 13.310 -55.890 1.00 55.78 93 GLY A C 1
ATOM 748 O O . GLY A 1 93 ? 39.910 13.767 -56.477 1.00 55.78 93 GLY A O 1
ATOM 749 N N . THR A 1 94 ? 37.932 12.717 -56.537 1.00 45.78 94 THR A N 1
ATOM 750 C CA . THR A 1 94 ? 37.687 12.824 -57.962 1.00 45.78 94 THR A CA 1
ATOM 751 C C . THR A 1 94 ? 37.317 14.275 -58.175 1.00 45.78 94 THR A C 1
ATOM 753 O O . THR A 1 94 ? 36.213 14.715 -57.865 1.00 45.78 94 THR A O 1
ATOM 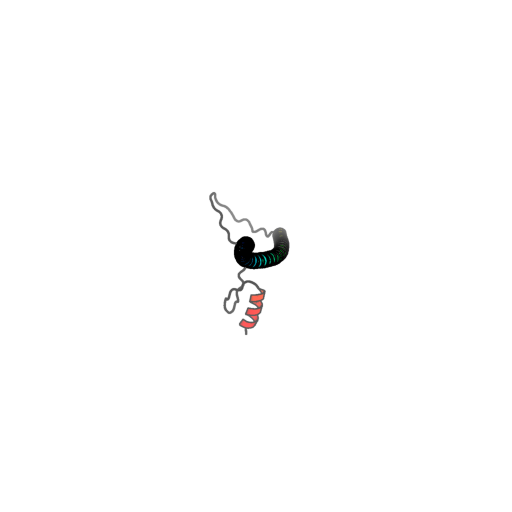756 N N . ARG A 1 95 ? 38.298 15.032 -58.662 1.00 47.19 95 ARG A N 1
ATOM 757 C CA . ARG A 1 95 ? 38.098 16.299 -59.345 1.00 47.19 95 ARG A CA 1
ATOM 758 C C . ARG A 1 95 ? 37.062 16.053 -60.449 1.00 47.19 95 ARG A C 1
ATOM 760 O O . ARG A 1 95 ? 37.424 15.632 -61.544 1.00 47.19 95 ARG A O 1
ATOM 767 N N . LEU A 1 96 ? 35.783 16.289 -60.160 1.00 45.47 96 LEU A N 1
ATOM 768 C CA . LEU A 1 96 ? 34.805 16.534 -61.212 1.00 45.47 96 LEU A CA 1
ATOM 769 C C . LEU A 1 96 ? 35.283 17.793 -61.952 1.00 45.47 96 LEU A C 1
ATOM 771 O O . LEU A 1 96 ? 35.619 18.789 -61.299 1.00 45.47 96 LEU A O 1
ATOM 775 N N . PRO A 1 97 ? 35.435 17.741 -63.286 1.00 39.81 97 PRO A N 1
ATOM 776 C CA . PRO A 1 97 ? 35.925 18.874 -64.041 1.00 39.81 97 PRO A CA 1
ATOM 777 C C . PRO A 1 97 ? 34.922 20.020 -63.921 1.00 39.81 97 PRO A C 1
ATOM 779 O O . PRO A 1 97 ? 33.730 19.860 -64.170 1.00 39.81 97 PRO A O 1
ATOM 782 N N . SER A 1 98 ? 35.457 21.176 -63.536 1.00 48.91 98 SER A N 1
ATOM 783 C CA . SER A 1 98 ? 34.854 22.483 -63.757 1.00 48.91 98 SER A CA 1
ATOM 784 C C . SER A 1 98 ? 34.275 22.553 -65.173 1.00 48.91 98 SER A C 1
ATOM 786 O O . SER A 1 98 ? 35.023 22.488 -66.149 1.00 48.91 98 SER A O 1
ATOM 788 N N . MET A 1 99 ? 32.956 22.693 -65.274 1.00 38.19 99 MET A N 1
ATOM 789 C CA . MET A 1 99 ? 32.306 23.317 -66.419 1.00 38.19 99 MET A CA 1
ATOM 790 C C . MET A 1 99 ? 31.441 24.462 -65.895 1.00 38.19 99 MET A C 1
ATOM 792 O O . MET A 1 99 ? 30.396 24.235 -65.300 1.00 38.19 99 MET A O 1
ATOM 796 N N . GLN A 1 100 ? 31.997 25.663 -66.070 1.00 38.91 100 GLN A N 1
ATOM 797 C CA . GLN A 1 100 ? 31.363 26.904 -66.534 1.00 38.91 100 GLN A CA 1
ATOM 798 C C . GLN A 1 100 ? 30.028 27.311 -65.893 1.00 38.91 100 GLN A C 1
ATOM 800 O O . GLN A 1 100 ? 29.007 26.665 -66.059 1.00 38.91 100 GLN A O 1
ATOM 805 N N . GLU A 1 101 ? 30.060 28.368 -65.080 1.00 38.66 101 GLU A N 1
ATOM 806 C CA . GLU A 1 101 ? 29.709 29.754 -65.465 1.00 38.66 101 GLU A CA 1
ATOM 807 C C . GLU A 1 101 ? 28.223 30.050 -65.23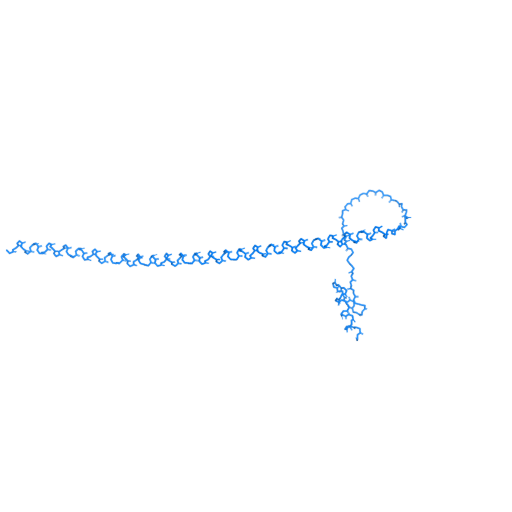2 1.00 38.66 101 GLU A C 1
ATOM 809 O O . GLU A 1 101 ? 27.355 29.443 -65.847 1.00 38.66 101 GLU A O 1
ATOM 814 N N . GLY A 1 102 ? 27.950 31.060 -64.400 1.00 33.81 102 GLY A N 1
ATOM 815 C CA . GLY A 1 102 ? 26.701 31.817 -64.476 1.00 33.81 102 GLY A CA 1
ATOM 816 C C . GLY A 1 102 ? 25.972 32.046 -63.153 1.00 33.81 102 GLY A C 1
ATOM 817 O O . GLY A 1 102 ? 25.386 31.125 -62.605 1.00 33.81 102 GLY A O 1
ATOM 818 N N . ALA A 1 103 ? 25.938 33.325 -62.767 1.00 32.66 103 ALA A N 1
ATOM 819 C CA . ALA A 1 103 ? 24.822 34.024 -62.122 1.00 32.66 103 ALA A CA 1
ATOM 820 C C . ALA A 1 103 ? 24.500 33.759 -60.632 1.00 32.66 103 ALA A C 1
ATOM 822 O O . ALA A 1 103 ? 24.001 32.716 -60.232 1.00 32.66 103 ALA A O 1
ATOM 823 N N . GLU A 1 104 ? 24.793 34.795 -59.836 1.00 35.59 104 GLU A N 1
ATOM 824 C CA . GLU A 1 104 ? 23.820 35.588 -59.061 1.00 35.59 104 GLU A CA 1
ATOM 825 C C . GLU A 1 104 ? 22.709 34.879 -58.255 1.00 35.59 104 GLU A C 1
ATOM 827 O O . GLU A 1 104 ? 21.820 34.240 -58.796 1.00 35.59 104 GLU A O 1
ATOM 832 N N . GLU A 1 105 ? 22.723 35.194 -56.953 1.00 41.56 105 GLU A N 1
ATOM 833 C CA . GLU A 1 105 ? 21.575 35.506 -56.083 1.00 41.56 105 GLU A CA 1
ATOM 834 C C . GLU A 1 105 ? 20.444 34.488 -55.791 1.00 41.56 105 GLU A C 1
ATOM 836 O O . GLU A 1 105 ? 19.822 33.889 -56.655 1.00 41.56 105 GLU A O 1
ATOM 841 N N . GLN A 1 106 ? 20.073 34.498 -54.499 1.00 38.97 106 GLN A N 1
ATOM 842 C CA . GLN A 1 106 ? 18.775 34.149 -53.891 1.00 38.97 106 GLN A CA 1
ATOM 843 C C . GLN A 1 106 ? 18.460 32.693 -53.463 1.00 38.97 106 GLN A C 1
ATOM 845 O O . GLN A 1 106 ? 18.021 31.852 -54.229 1.00 38.97 106 GLN A O 1
ATOM 850 N N . ASN A 1 107 ? 18.466 32.538 -52.128 1.00 37.00 107 ASN A N 1
ATOM 851 C CA . ASN A 1 107 ? 17.329 32.107 -51.291 1.00 37.00 107 ASN A CA 1
ATOM 852 C C . ASN A 1 107 ? 16.967 30.597 -51.156 1.00 37.00 107 ASN A C 1
ATOM 854 O O . ASN A 1 107 ? 16.535 29.943 -52.093 1.00 37.00 107 ASN A O 1
ATOM 858 N N . GLN A 1 108 ? 16.949 30.167 -49.882 1.00 34.66 108 GLN A N 1
ATOM 859 C CA . GLN A 1 108 ? 16.261 29.023 -49.237 1.00 34.66 108 GLN A CA 1
ATOM 860 C C . GLN A 1 108 ? 16.930 27.625 -49.148 1.00 34.66 108 GLN A C 1
ATOM 862 O O . GLN A 1 108 ? 17.513 27.141 -50.113 1.00 34.66 108 GLN A O 1
ATOM 867 N N . PRO A 1 109 ? 16.798 26.934 -47.986 1.00 43.06 109 PRO A N 1
ATOM 868 C CA . PRO A 1 109 ? 17.300 25.576 -47.761 1.00 43.06 109 PRO A CA 1
ATOM 869 C C . PRO A 1 109 ? 16.232 24.491 -48.013 1.00 43.06 109 PRO A C 1
ATOM 871 O O . PRO A 1 109 ? 15.114 24.588 -47.508 1.00 43.06 109 PRO A O 1
ATOM 874 N N . GLN A 1 110 ? 16.597 23.410 -48.710 1.00 35.59 110 GLN A N 1
ATOM 875 C CA . GLN A 1 110 ? 15.845 22.143 -48.774 1.00 35.59 110 GLN A CA 1
ATOM 876 C C . GLN A 1 110 ? 16.833 20.956 -48.837 1.00 35.59 110 GLN A C 1
ATOM 878 O O . GLN A 1 110 ? 17.764 21.011 -49.642 1.00 35.59 110 GLN A O 1
ATOM 883 N N . PRO A 1 111 ? 16.673 19.885 -48.030 1.00 51.84 111 PRO A N 1
ATOM 884 C CA . PRO A 1 111 ? 17.409 18.628 -48.190 1.00 51.84 111 PRO A CA 1
ATOM 885 C C . PRO A 1 111 ? 16.589 17.622 -49.028 1.00 51.84 111 PRO A C 1
ATOM 887 O O . PRO A 1 111 ? 15.359 17.693 -49.034 1.00 51.84 111 PRO A O 1
ATOM 890 N N . PRO A 1 112 ? 17.226 16.641 -49.692 1.00 47.12 112 PRO A N 1
ATOM 891 C CA . PRO A 1 112 ? 17.179 15.289 -49.128 1.00 47.12 112 PRO A CA 1
ATOM 892 C C . PRO A 1 112 ? 18.453 14.459 -49.353 1.00 47.12 112 PRO A C 1
ATOM 894 O O . PRO A 1 112 ? 19.288 14.729 -50.208 1.00 47.12 112 PRO A O 1
ATOM 897 N N . ARG A 1 113 ? 18.587 13.435 -48.508 1.00 47.50 113 ARG A N 1
ATOM 898 C CA . ARG A 1 113 ? 19.666 12.448 -48.499 1.00 47.50 113 ARG A CA 1
ATOM 899 C C . ARG A 1 113 ? 19.374 11.350 -49.525 1.00 47.50 113 ARG A C 1
ATOM 901 O O . ARG A 1 113 ? 18.303 10.753 -49.457 1.00 47.50 113 ARG A O 1
ATOM 908 N N . ASP A 1 114 ? 20.343 11.031 -50.377 1.00 48.28 114 ASP A N 1
ATOM 909 C CA . ASP A 1 114 ? 20.315 9.837 -51.227 1.00 48.28 114 ASP A CA 1
ATOM 910 C C . ASP A 1 114 ? 20.589 8.590 -50.373 1.00 48.28 114 ASP A C 1
ATOM 912 O O . ASP A 1 114 ? 21.733 8.254 -50.065 1.00 48.28 114 ASP A O 1
ATOM 916 N N . ILE A 1 115 ? 19.523 7.922 -49.933 1.00 54.81 115 ILE A N 1
ATOM 917 C CA . ILE A 1 115 ? 19.599 6.583 -49.342 1.00 54.81 115 ILE A CA 1
ATOM 918 C C . ILE A 1 115 ? 19.459 5.590 -50.506 1.00 54.81 115 ILE A C 1
ATOM 920 O O . ILE A 1 115 ? 18.463 5.671 -51.230 1.00 54.81 115 ILE A O 1
ATOM 924 N N . PRO A 1 116 ? 20.422 4.680 -50.737 1.00 5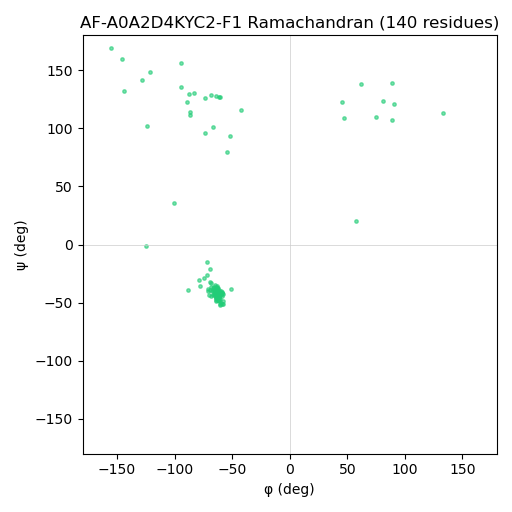8.91 116 PRO A N 1
ATOM 925 C CA . PRO A 1 116 ? 20.338 3.736 -51.845 1.00 58.91 116 PRO A CA 1
ATOM 926 C C . PRO A 1 116 ? 19.111 2.825 -51.698 1.00 58.91 116 PRO A C 1
ATOM 928 O O . PRO A 1 116 ? 18.897 2.199 -50.663 1.00 58.91 116 PRO A O 1
ATOM 931 N N . ILE A 1 117 ? 18.296 2.772 -52.753 1.00 69.31 117 ILE A N 1
ATOM 932 C CA . ILE A 1 117 ? 17.068 1.974 -52.817 1.00 69.31 117 ILE A CA 1
ATOM 933 C C . ILE A 1 117 ? 17.435 0.567 -53.294 1.00 69.31 117 ILE A C 1
ATOM 935 O O . ILE A 1 117 ? 17.808 0.367 -54.452 1.00 69.31 117 ILE A O 1
ATOM 939 N N . HIS A 1 118 ? 17.319 -0.421 -52.412 1.00 80.81 118 HIS A N 1
ATOM 940 C CA . HIS A 1 118 ? 17.566 -1.822 -52.742 1.00 80.81 118 HIS A CA 1
ATOM 941 C C . HIS A 1 118 ? 16.283 -2.452 -53.289 1.00 80.81 118 HIS A C 1
ATOM 943 O O . HIS A 1 118 ? 15.299 -2.572 -52.566 1.00 80.81 118 HIS A O 1
ATOM 949 N N . SER A 1 119 ? 16.266 -2.837 -54.569 1.00 85.06 119 SER A N 1
ATOM 950 C CA . SER A 1 119 ? 15.078 -3.415 -55.213 1.00 85.06 119 SER A CA 1
ATOM 951 C C . SER A 1 119 ? 15.372 -4.732 -55.928 1.00 85.06 119 SER A C 1
ATOM 953 O O . SER A 1 119 ? 16.425 -4.904 -56.543 1.00 85.06 119 SER A O 1
ATOM 955 N N . CYS A 1 120 ? 14.435 -5.680 -55.836 1.00 85.00 120 CYS A N 1
ATOM 956 C CA . CYS A 1 120 ? 14.540 -6.971 -56.515 1.00 85.00 120 CYS A CA 1
ATOM 957 C C . CYS A 1 120 ? 14.302 -6.808 -58.023 1.00 85.00 120 CYS A C 1
ATOM 959 O O . CYS A 1 120 ? 13.247 -6.315 -58.417 1.00 85.00 120 CYS A O 1
ATOM 961 N N . PRO A 1 121 ? 15.204 -7.271 -58.901 1.00 79.12 121 PRO A N 1
ATOM 962 C CA . PRO A 1 121 ? 15.051 -7.071 -60.341 1.00 79.12 121 PRO A CA 1
ATOM 963 C C . PRO A 1 121 ? 13.938 -7.924 -60.977 1.00 79.12 121 PRO A C 1
ATOM 965 O O . PRO A 1 121 ? 13.539 -7.636 -62.100 1.00 79.12 121 PRO A O 1
ATOM 968 N N . LYS A 1 122 ? 13.425 -8.961 -60.292 1.00 81.44 122 LYS A N 1
ATOM 969 C CA . LYS A 1 122 ? 12.365 -9.843 -60.82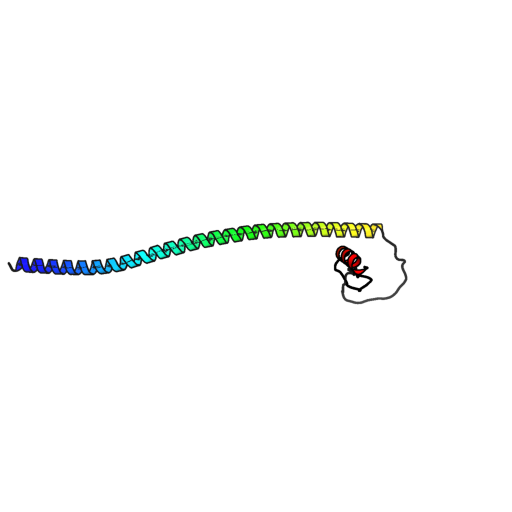6 1.00 81.44 122 LYS A CA 1
ATOM 970 C C . LYS A 1 122 ? 10.953 -9.327 -60.531 1.00 81.44 122 LYS A C 1
ATOM 972 O O . LYS A 1 122 ? 10.078 -9.430 -61.381 1.00 81.44 122 LYS A O 1
ATOM 977 N N . CYS A 1 123 ? 10.727 -8.779 -59.338 1.00 87.94 123 CYS A N 1
ATOM 978 C CA . CYS A 1 123 ? 9.400 -8.360 -58.863 1.00 87.94 123 CYS A CA 1
ATOM 979 C C . CYS A 1 123 ? 9.335 -6.885 -58.424 1.00 87.94 123 CYS A C 1
ATOM 981 O O . CYS A 1 123 ? 8.276 -6.414 -58.019 1.00 87.94 123 CYS A O 1
ATOM 983 N N . SER A 1 124 ? 10.459 -6.162 -58.492 1.00 81.94 124 SER A N 1
ATOM 984 C CA . SER A 1 124 ? 10.608 -4.738 -58.154 1.00 81.94 124 SER A CA 1
ATOM 985 C C . SER A 1 124 ? 10.211 -4.355 -56.724 1.00 81.94 124 SER A C 1
ATOM 987 O O . SER A 1 124 ? 9.983 -3.181 -56.441 1.00 81.94 124 SER A O 1
ATOM 989 N N . ILE A 1 125 ? 10.178 -5.322 -55.801 1.00 80.88 125 ILE A N 1
ATOM 990 C CA . ILE A 1 125 ? 9.963 -5.062 -54.372 1.00 80.88 125 ILE A CA 1
ATOM 991 C C . ILE A 1 125 ? 11.181 -4.324 -53.809 1.00 80.88 125 ILE A C 1
ATOM 993 O O . ILE A 1 125 ? 12.316 -4.771 -53.992 1.00 80.88 125 ILE A O 1
ATOM 997 N N . ILE A 1 126 ? 10.929 -3.201 -53.131 1.00 82.81 126 ILE A N 1
ATOM 998 C CA . ILE A 1 126 ? 11.940 -2.404 -52.429 1.00 82.81 126 ILE A CA 1
ATOM 999 C C . ILE A 1 126 ? 12.096 -2.950 -51.015 1.00 82.81 126 ILE A C 1
ATOM 1001 O O . ILE A 1 126 ? 11.111 -3.129 -50.298 1.00 82.81 126 ILE A O 1
ATOM 1005 N N . LEU A 1 127 ? 13.338 -3.202 -50.624 1.00 81.69 127 LEU A N 1
ATOM 1006 C CA . LEU A 1 127 ? 13.697 -3.789 -49.345 1.00 81.69 127 LEU A CA 1
ATOM 1007 C C . LEU A 1 127 ? 14.629 -2.838 -48.578 1.00 81.69 127 LEU A C 1
ATOM 1009 O O . LEU A 1 127 ? 15.362 -2.063 -49.196 1.00 81.69 127 LEU A O 1
ATOM 1013 N N . PRO A 1 128 ? 14.553 -2.840 -47.235 1.00 78.94 128 PRO A N 1
ATOM 1014 C CA . PRO A 1 128 ? 15.197 -1.829 -46.395 1.00 78.94 128 PRO A CA 1
ATOM 1015 C C . PRO A 1 128 ? 16.730 -1.919 -46.379 1.00 78.94 128 PRO A C 1
ATOM 1017 O O . PRO A 1 128 ? 17.393 -0.932 -46.071 1.00 78.94 128 PRO A O 1
ATOM 1020 N N . ASP A 1 129 ? 17.289 -3.074 -46.733 1.00 80.81 129 ASP A N 1
ATOM 1021 C CA . ASP A 1 129 ? 18.722 -3.347 -46.748 1.00 80.81 129 ASP A CA 1
ATOM 1022 C C . ASP A 1 129 ? 19.056 -4.470 -47.748 1.00 80.81 129 ASP A C 1
ATOM 1024 O O . ASP A 1 129 ? 18.176 -5.143 -48.299 1.00 80.81 129 ASP A O 1
ATOM 1028 N N . ILE A 1 130 ? 20.350 -4.649 -48.008 1.00 82.31 130 ILE A N 1
ATOM 1029 C CA . ILE A 1 130 ? 20.851 -5.602 -48.997 1.00 82.31 130 ILE A CA 1
ATOM 1030 C C . ILE A 1 130 ? 20.769 -7.068 -48.543 1.00 82.31 130 ILE A C 1
ATOM 1032 O O . ILE A 1 130 ? 20.589 -7.932 -49.400 1.00 82.31 130 ILE A O 1
ATOM 1036 N N . ASP A 1 131 ? 20.834 -7.362 -47.242 1.00 84.81 131 ASP A N 1
ATOM 1037 C CA . ASP A 1 131 ? 20.784 -8.737 -46.723 1.00 84.81 131 ASP A CA 1
ATOM 1038 C C . ASP A 1 131 ? 19.376 -9.314 -46.913 1.00 84.81 131 ASP A C 1
ATOM 1040 O O . ASP A 1 131 ? 19.194 -10.419 -47.434 1.00 84.81 131 ASP A O 1
ATOM 1044 N N . THR A 1 132 ? 18.360 -8.503 -46.609 1.00 85.25 132 THR A N 1
ATOM 1045 C CA . THR A 1 132 ? 16.954 -8.817 -46.877 1.00 85.25 132 THR A CA 1
ATOM 1046 C C . THR A 1 132 ? 16.703 -8.991 -48.379 1.00 85.25 132 THR A C 1
ATOM 1048 O O . THR A 1 132 ? 15.979 -9.902 -48.794 1.00 85.25 132 THR A O 1
ATOM 1051 N N . LEU A 1 133 ? 17.333 -8.159 -49.219 1.00 87.38 133 LEU A N 1
ATOM 1052 C CA . LEU A 1 133 ? 17.262 -8.294 -50.675 1.00 87.38 133 LEU A CA 1
ATOM 1053 C C . LEU A 1 133 ? 17.903 -9.595 -51.172 1.00 87.38 133 LEU A C 1
ATOM 1055 O O . LEU A 1 133 ? 17.328 -10.249 -52.038 1.00 87.38 133 LEU A O 1
ATOM 1059 N N 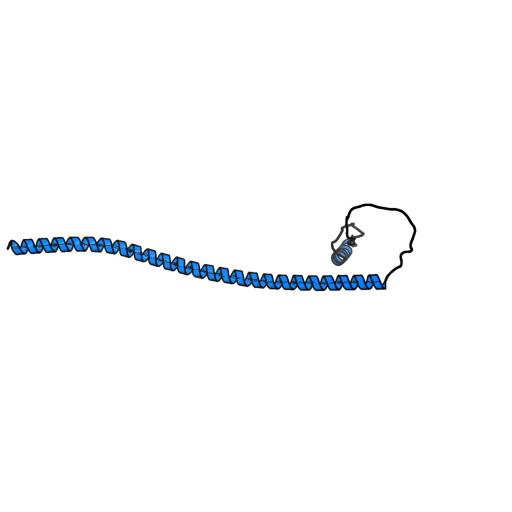. GLN A 1 134 ? 19.054 -9.998 -50.640 1.00 81.81 134 GLN A N 1
ATOM 1060 C CA . GLN A 1 134 ? 19.747 -11.215 -51.067 1.00 81.81 134 GLN A CA 1
ATOM 1061 C C . GLN A 1 134 ? 18.956 -12.487 -50.748 1.00 81.81 134 GLN A C 1
ATOM 1063 O O . GLN A 1 134 ? 18.844 -13.354 -51.616 1.00 81.81 134 GLN A O 1
ATOM 1068 N N . ILE A 1 135 ? 18.358 -12.576 -49.554 1.00 85.56 135 ILE A N 1
ATOM 1069 C CA . ILE A 1 135 ? 17.479 -13.695 -49.176 1.00 85.56 135 ILE A CA 1
ATOM 1070 C C . ILE A 1 135 ? 16.270 -13.741 -50.117 1.00 85.56 135 ILE A C 1
ATOM 1072 O O . ILE A 1 135 ? 15.981 -14.775 -50.717 1.00 85.56 135 ILE A O 1
ATOM 1076 N N . HIS A 1 136 ? 15.615 -12.594 -50.322 1.00 87.62 136 HIS A N 1
ATOM 1077 C CA . HIS A 1 136 ? 14.454 -12.506 -51.199 1.00 87.62 136 HIS A CA 1
ATOM 1078 C C . HIS A 1 136 ? 14.783 -12.888 -52.648 1.00 87.62 136 HIS A C 1
ATOM 1080 O O . HIS A 1 136 ? 14.022 -13.613 -53.277 1.00 87.62 136 HIS A O 1
ATOM 1086 N N . VAL A 1 137 ? 15.906 -12.417 -53.194 1.00 86.56 137 VAL A N 1
ATOM 1087 C CA . VAL A 1 137 ? 16.329 -12.723 -54.568 1.00 86.56 137 VAL A CA 1
ATOM 1088 C C . VAL A 1 137 ? 16.617 -14.218 -54.740 1.00 86.56 137 VAL A C 1
ATOM 1090 O O . VAL A 1 137 ? 16.265 -14.770 -55.780 1.00 86.56 137 VAL A O 1
ATOM 1093 N N . MET A 1 138 ? 17.186 -14.884 -53.729 1.00 82.50 138 MET A N 1
ATOM 1094 C CA . MET A 1 138 ? 17.446 -16.329 -53.748 1.00 82.50 138 MET A CA 1
ATOM 1095 C C . MET A 1 138 ? 16.154 -17.149 -53.886 1.00 82.50 138 MET A C 1
ATOM 1097 O O . MET A 1 138 ? 16.093 -18.075 -54.693 1.00 82.50 138 MET A O 1
ATOM 1101 N N . ASP A 1 139 ? 15.108 -16.770 -53.149 1.00 81.56 139 ASP A N 1
ATOM 1102 C CA . ASP A 1 139 ? 13.800 -17.434 -53.207 1.00 81.56 139 ASP A CA 1
ATOM 1103 C C . ASP A 1 139 ? 13.000 -17.023 -54.445 1.00 81.56 139 ASP A C 1
ATOM 1105 O O . ASP A 1 139 ? 12.277 -17.824 -55.034 1.00 81.56 139 ASP A O 1
ATOM 1109 N N . CYS A 1 140 ? 13.130 -15.762 -54.856 1.00 82.12 140 CYS A N 1
ATOM 1110 C CA . CYS A 1 140 ? 12.341 -15.195 -55.933 1.00 82.12 140 CYS A CA 1
ATOM 1111 C C . CYS A 1 140 ? 12.863 -15.615 -57.309 1.00 82.12 140 CYS A C 1
ATOM 1113 O O . CYS A 1 140 ? 12.049 -15.707 -58.216 1.00 82.12 140 CYS A O 1
ATOM 1115 N N . ILE A 1 141 ? 14.167 -15.873 -57.506 1.00 73.19 141 ILE A N 1
ATOM 1116 C CA . ILE A 1 141 ? 14.739 -16.252 -58.816 1.00 73.19 141 ILE A CA 1
ATOM 1117 C C . ILE A 1 141 ? 14.370 -17.674 -59.257 1.00 73.19 141 ILE A C 1
ATOM 1119 O O . ILE A 1 141 ? 14.284 -17.880 -60.471 1.00 73.19 141 ILE A O 1
ATOM 1123 N N . ASN A 1 142 ? 14.082 -18.592 -58.329 1.00 57.47 142 ASN A N 1
ATOM 1124 C CA . ASN A 1 142 ? 13.586 -19.933 -58.663 1.00 57.47 142 ASN A CA 1
ATOM 1125 C C . ASN A 1 142 ? 12.227 -19.914 -59.391 1.00 57.47 142 ASN A C 1
ATOM 1127 O O . ASN A 1 142 ? 11.490 -18.895 -59.315 1.00 57.47 142 ASN A O 1
#